Protein AF-A0A8S3EIB9-F1 (afdb_monomer_lite)

Radius of gyration: 17.61 Å; chains: 1; bounding box: 50×47×32 Å

Structure (mmCIF, N/CA/C/O backbone):
data_AF-A0A8S3EIB9-F1
#
_entry.id   AF-A0A8S3EIB9-F1
#
loop_
_atom_site.group_PDB
_atom_site.id
_atom_site.type_symbol
_atom_site.label_atom_id
_atom_site.label_alt_id
_atom_site.label_comp_id
_atom_site.label_asym_id
_atom_site.label_entity_id
_atom_site.label_seq_id
_atom_site.pdbx_PDB_ins_code
_atom_site.Cartn_x
_atom_site.Cartn_y
_atom_site.Cartn_z
_atom_site.occupancy
_atom_site.B_iso_or_equiv
_atom_site.auth_seq_id
_atom_site.auth_comp_id
_atom_site.auth_asym_id
_atom_site.auth_atom_id
_atom_site.pdbx_PDB_model_num
ATOM 1 N N . MET A 1 1 ? 33.939 -24.792 2.751 1.00 62.09 1 MET A N 1
ATOM 2 C CA . MET A 1 1 ? 32.495 -24.825 3.086 1.00 62.09 1 MET A CA 1
ATOM 3 C C . MET A 1 1 ? 31.972 -23.501 3.660 1.00 62.09 1 MET A C 1
ATOM 5 O O . MET A 1 1 ? 30.864 -23.122 3.326 1.00 62.09 1 MET A O 1
ATOM 9 N N . PHE A 1 2 ? 32.759 -22.756 4.451 1.00 60.75 2 PHE A N 1
ATOM 10 C CA . PHE A 1 2 ? 32.339 -21.484 5.076 1.00 60.75 2 PHE A CA 1
ATOM 11 C C . PHE A 1 2 ? 32.185 -20.293 4.098 1.00 60.75 2 PHE A C 1
ATOM 13 O O . PHE A 1 2 ? 31.343 -19.425 4.287 1.00 60.75 2 PHE A O 1
ATOM 20 N N . MET A 1 3 ? 32.957 -20.279 3.006 1.00 62.56 3 MET A N 1
ATOM 21 C CA . MET A 1 3 ? 33.021 -19.155 2.057 1.00 62.56 3 MET A CA 1
ATOM 22 C C . MET A 1 3 ? 31.729 -18.939 1.247 1.00 62.56 3 MET A C 1
ATOM 24 O O . MET A 1 3 ? 31.415 -17.816 0.870 1.00 62.56 3 MET A O 1
ATOM 28 N N . TRP A 1 4 ? 30.948 -19.998 1.016 1.00 61.41 4 TRP A N 1
ATOM 29 C CA . TRP A 1 4 ? 29.681 -19.906 0.281 1.00 61.41 4 TRP A CA 1
ATOM 30 C C . TRP A 1 4 ? 28.556 -19.257 1.091 1.00 61.41 4 TRP A C 1
ATOM 32 O O . TRP A 1 4 ? 27.742 -18.539 0.522 1.00 61.41 4 TRP A O 1
ATOM 42 N N . PHE A 1 5 ? 28.538 -19.433 2.415 1.00 71.12 5 PHE A N 1
ATOM 43 C CA . PHE A 1 5 ? 27.541 -18.781 3.269 1.00 71.12 5 PHE A CA 1
ATOM 44 C C . PHE A 1 5 ? 27.741 -17.265 3.332 1.00 71.12 5 PHE A C 1
ATOM 46 O O . PHE A 1 5 ? 26.765 -16.523 3.315 1.00 71.12 5 PHE A O 1
ATOM 53 N N . ILE A 1 6 ? 28.995 -16.802 3.319 1.00 73.19 6 ILE A N 1
ATOM 54 C CA . ILE A 1 6 ? 29.318 -15.368 3.259 1.00 73.19 6 ILE A CA 1
ATOM 55 C C . ILE A 1 6 ? 28.831 -14.776 1.931 1.00 73.19 6 ILE A C 1
ATOM 57 O O . ILE A 1 6 ? 28.229 -13.706 1.916 1.00 73.19 6 ILE A O 1
ATOM 61 N N . LEU A 1 7 ? 29.022 -15.498 0.823 1.00 67.62 7 LEU A N 1
ATOM 62 C CA . LEU A 1 7 ? 28.559 -15.063 -0.494 1.00 67.62 7 LEU A CA 1
ATOM 63 C C . LEU A 1 7 ? 27.025 -14.951 -0.555 1.00 67.62 7 LEU A C 1
ATOM 65 O O . LEU A 1 7 ? 26.502 -13.952 -1.041 1.00 67.62 7 LEU A O 1
ATOM 69 N N . LEU A 1 8 ? 26.305 -15.939 -0.014 1.00 68.25 8 LEU A N 1
ATOM 70 C CA . LEU A 1 8 ? 24.839 -15.916 0.065 1.00 68.25 8 LEU A CA 1
ATOM 71 C C . LEU A 1 8 ? 24.326 -14.775 0.953 1.00 68.25 8 LEU A C 1
ATOM 73 O O . LEU A 1 8 ? 23.330 -14.138 0.613 1.00 68.25 8 LEU A O 1
ATOM 77 N N . PHE A 1 9 ? 25.028 -14.471 2.046 1.00 67.00 9 PHE A N 1
ATOM 78 C CA . PHE A 1 9 ? 24.685 -13.355 2.926 1.00 67.00 9 PHE A CA 1
ATOM 79 C C . PHE A 1 9 ? 24.871 -11.994 2.231 1.00 67.00 9 PHE A C 1
ATOM 81 O O . PHE A 1 9 ? 23.993 -11.138 2.313 1.00 67.00 9 PHE A O 1
ATOM 88 N N . ILE A 1 10 ? 25.957 -11.816 1.465 1.00 67.88 10 ILE A N 1
ATOM 89 C CA . ILE A 1 10 ? 26.209 -10.596 0.674 1.00 67.88 10 ILE A CA 1
ATOM 90 C C . ILE A 1 10 ? 25.156 -10.423 -0.432 1.00 67.88 10 ILE A C 1
ATOM 92 O O . ILE A 1 10 ? 24.658 -9.318 -0.636 1.00 67.88 10 ILE A O 1
ATOM 96 N N . ILE A 1 11 ? 24.772 -11.505 -1.117 1.00 65.31 11 ILE A N 1
ATOM 97 C CA . ILE A 1 11 ? 23.724 -11.467 -2.151 1.00 65.31 11 ILE A CA 1
ATOM 98 C C . ILE A 1 11 ? 22.362 -11.132 -1.530 1.00 65.31 11 ILE A C 1
ATOM 100 O O . ILE A 1 11 ? 21.609 -10.343 -2.096 1.00 65.31 11 ILE A O 1
ATOM 104 N N . SER A 1 12 ? 22.042 -11.681 -0.356 1.00 62.06 12 SER A N 1
ATOM 105 C CA . SER A 1 12 ? 20.807 -11.345 0.363 1.00 62.06 12 SER A CA 1
ATOM 106 C C . SER A 1 12 ? 20.742 -9.858 0.724 1.00 62.06 12 SER A C 1
ATOM 108 O O . SER A 1 12 ? 19.689 -9.249 0.564 1.00 62.06 12 SER A O 1
ATOM 110 N N . TYR A 1 13 ? 21.857 -9.270 1.169 1.00 61.28 13 TYR A N 1
ATOM 111 C CA . TYR A 1 13 ? 21.948 -7.845 1.511 1.00 61.28 13 TYR A CA 1
ATOM 112 C C . TYR A 1 13 ? 21.898 -6.937 0.271 1.00 61.28 13 TYR A C 1
ATOM 114 O O . TYR A 1 13 ? 21.317 -5.860 0.302 1.00 61.28 13 TYR A O 1
ATOM 122 N N . ALA A 1 14 ? 22.455 -7.377 -0.860 1.00 59.56 14 ALA A N 1
ATOM 123 C CA . ALA A 1 14 ? 22.374 -6.626 -2.114 1.00 59.56 14 ALA A CA 1
ATOM 124 C C . ALA A 1 14 ? 20.950 -6.574 -2.706 1.00 59.56 14 ALA A C 1
ATOM 126 O O . ALA A 1 14 ? 20.637 -5.652 -3.453 1.00 59.56 14 ALA A O 1
ATOM 127 N N . ASN A 1 15 ? 20.087 -7.545 -2.379 1.00 57.44 15 ASN A N 1
ATOM 128 C CA . ASN A 1 15 ? 18.697 -7.583 -2.8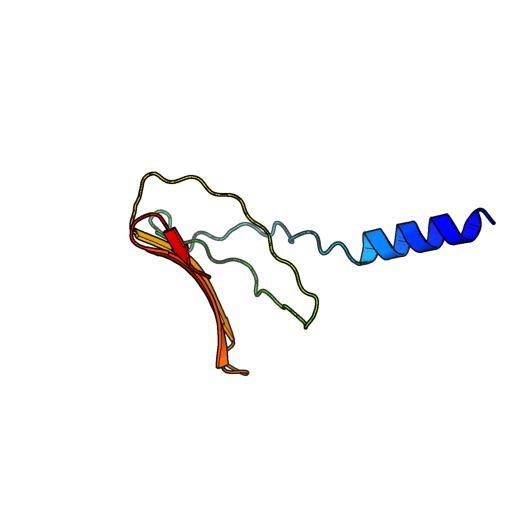50 1.00 57.44 15 ASN A CA 1
ATOM 129 C C . ASN A 1 15 ? 17.709 -6.868 -1.913 1.00 57.44 15 ASN A C 1
ATOM 131 O O . ASN A 1 15 ? 16.548 -6.691 -2.284 1.00 57.44 15 ASN A O 1
ATOM 135 N N . SER A 1 16 ? 18.132 -6.434 -0.720 1.00 48.06 16 SER A N 1
ATOM 136 C CA . SER A 1 16 ? 17.317 -5.533 0.093 1.00 48.06 16 SER A CA 1
ATOM 137 C C . SER A 1 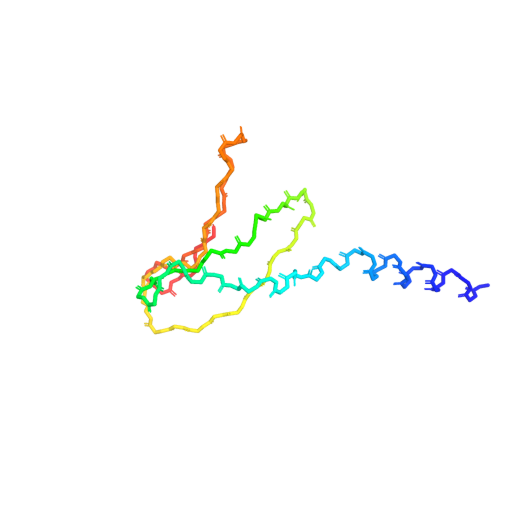16 ? 17.476 -4.116 -0.441 1.00 48.06 16 SER A C 1
ATOM 139 O O . SER A 1 16 ? 18.421 -3.405 -0.106 1.00 48.06 16 SER A O 1
ATOM 141 N N . ILE A 1 17 ? 16.547 -3.707 -1.299 1.00 51.38 17 ILE A N 1
ATOM 142 C CA . ILE A 1 17 ? 16.362 -2.298 -1.632 1.00 51.38 17 ILE A CA 1
ATOM 143 C C . ILE A 1 17 ? 15.807 -1.635 -0.367 1.00 51.38 17 ILE A C 1
ATOM 145 O O . ILE A 1 17 ? 14.607 -1.678 -0.104 1.00 51.38 17 ILE A O 1
ATOM 149 N N . GLU A 1 18 ? 16.687 -1.070 0.458 1.00 51.66 18 GLU A N 1
ATOM 150 C CA . GLU A 1 18 ? 16.261 -0.137 1.495 1.00 51.66 18 GLU A CA 1
ATOM 151 C C . GLU A 1 18 ? 15.640 1.076 0.799 1.00 51.66 18 GLU A C 1
ATOM 153 O O . GLU A 1 18 ? 16.251 1.693 -0.080 1.00 51.66 18 GLU A O 1
ATOM 158 N N . PHE A 1 19 ? 14.394 1.395 1.156 1.00 46.16 19 PHE A N 1
ATOM 159 C CA . PHE A 1 19 ? 13.739 2.611 0.693 1.00 46.16 19 PHE A CA 1
ATOM 160 C C . PHE A 1 19 ? 14.644 3.796 1.019 1.00 46.16 19 PHE A C 1
ATOM 162 O O . PHE A 1 19 ? 14.896 4.083 2.187 1.00 46.16 19 PHE A O 1
ATOM 169 N N . ASN A 1 20 ? 15.138 4.472 -0.020 1.00 45.72 20 ASN A N 1
ATOM 170 C CA . ASN A 1 20 ? 15.914 5.690 0.137 1.00 45.72 20 ASN A CA 1
ATOM 171 C C . ASN A 1 20 ? 15.058 6.694 0.933 1.00 45.72 20 ASN A C 1
ATOM 173 O O . ASN A 1 20 ? 14.021 7.121 0.415 1.00 45.72 20 ASN A O 1
ATOM 177 N N . PRO A 1 21 ? 15.458 7.080 2.159 1.00 49.72 21 PRO A N 1
ATOM 178 C CA . PRO A 1 21 ? 14.665 7.934 3.035 1.00 49.72 21 PRO A CA 1
ATOM 179 C C . PRO A 1 21 ? 14.709 9.405 2.605 1.00 49.72 21 PRO A C 1
ATOM 181 O O . PRO A 1 21 ? 14.435 10.276 3.429 1.00 49.72 21 PRO A O 1
ATOM 184 N N . ASN A 1 22 ? 15.067 9.691 1.342 1.00 51.06 22 ASN A N 1
ATOM 185 C CA . ASN A 1 22 ? 14.869 10.990 0.713 1.00 51.06 22 ASN A CA 1
ATOM 186 C C . ASN A 1 22 ? 13.520 11.538 1.170 1.00 51.06 22 ASN A C 1
ATOM 188 O O . ASN A 1 22 ? 12.489 10.912 0.918 1.00 51.06 22 ASN A O 1
ATOM 192 N N . GLU A 1 23 ? 13.581 12.654 1.899 1.00 52.62 23 GLU A N 1
ATOM 193 C CA . GLU A 1 23 ? 12.476 13.202 2.674 1.00 52.62 23 GLU A CA 1
ATOM 194 C C . GLU A 1 23 ? 11.168 13.077 1.903 1.00 52.62 23 GLU A C 1
ATOM 196 O O . GLU A 1 23 ? 11.056 13.558 0.774 1.00 52.62 23 GLU A O 1
ATOM 201 N N . ILE A 1 24 ? 10.188 12.417 2.519 1.00 56.22 24 ILE A N 1
ATOM 202 C CA . ILE A 1 24 ? 8.799 12.448 2.081 1.00 56.22 24 ILE A CA 1
ATOM 203 C C . ILE A 1 24 ? 8.426 13.924 1.903 1.00 56.22 24 ILE A C 1
ATOM 205 O O . ILE A 1 24 ? 8.195 14.652 2.870 1.00 56.22 24 ILE A O 1
ATOM 209 N N . LYS A 1 25 ? 8.415 14.393 0.653 1.00 54.94 25 LYS A N 1
ATOM 210 C CA . LYS A 1 25 ? 8.043 15.768 0.342 1.00 54.94 25 LYS A CA 1
ATOM 211 C C . LYS A 1 25 ? 6.529 15.822 0.375 1.00 54.94 25 LYS A C 1
ATOM 213 O O . LYS A 1 25 ? 5.866 15.522 -0.616 1.00 54.94 25 LYS A O 1
ATOM 218 N N . ALA A 1 26 ? 5.973 16.188 1.526 1.00 56.91 26 ALA A N 1
ATOM 219 C CA . ALA A 1 26 ? 4.615 16.703 1.552 1.00 56.91 26 ALA A CA 1
ATOM 220 C C . ALA A 1 26 ? 4.589 17.915 0.610 1.00 56.91 26 ALA A C 1
ATOM 222 O O . ALA A 1 26 ? 5.295 18.897 0.835 1.00 56.91 26 ALA A O 1
ATOM 223 N N . THR A 1 27 ? 3.839 17.811 -0.489 1.00 56.72 27 THR A N 1
ATOM 224 C CA . THR A 1 27 ? 3.752 18.857 -1.520 1.00 56.72 27 THR A CA 1
ATOM 225 C C . THR A 1 27 ? 3.287 20.198 -0.943 1.00 56.72 27 THR A C 1
ATOM 227 O O . THR A 1 27 ? 3.609 21.245 -1.494 1.00 56.72 27 THR A O 1
ATOM 230 N N . ASP A 1 28 ? 2.573 20.170 0.182 1.00 60.31 28 ASP A N 1
ATOM 231 C CA . ASP A 1 28 ? 2.084 21.338 0.903 1.00 60.31 28 ASP A CA 1
ATOM 232 C C . ASP A 1 28 ? 1.887 20.988 2.393 1.00 60.31 28 ASP A C 1
ATOM 234 O O . ASP A 1 28 ? 1.655 19.825 2.735 1.00 60.31 28 ASP A O 1
ATOM 238 N N . LYS A 1 29 ? 1.914 21.978 3.295 1.00 59.47 29 LYS A N 1
ATOM 239 C CA . LYS A 1 29 ? 1.611 21.784 4.732 1.00 59.47 29 LYS A CA 1
ATOM 240 C C . LYS A 1 29 ? 0.183 21.275 4.972 1.00 59.47 29 LYS A C 1
ATOM 242 O O . LYS A 1 29 ? -0.085 20.704 6.024 1.00 59.47 29 LYS A O 1
ATOM 247 N N . ASN A 1 30 ? -0.698 21.458 3.989 1.00 61.88 30 ASN A N 1
ATOM 248 C CA . ASN A 1 30 ? -2.078 20.972 3.981 1.00 61.88 30 ASN A CA 1
ATOM 249 C C . ASN A 1 30 ? -2.293 19.797 3.011 1.00 61.88 30 ASN A C 1
ATOM 251 O O . ASN A 1 30 ? -3.437 19.469 2.689 1.00 61.88 30 A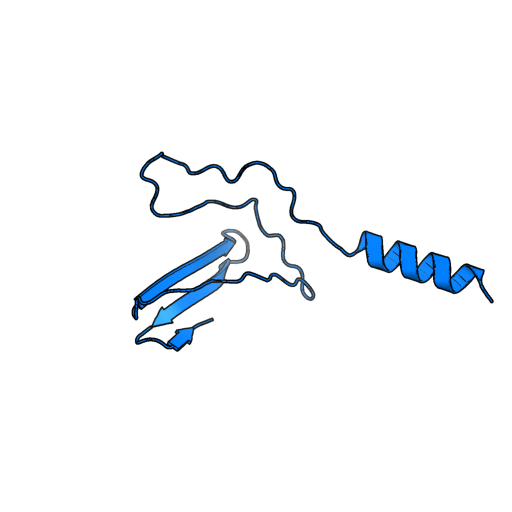SN A O 1
ATOM 255 N N . ALA A 1 31 ? -1.222 19.186 2.494 1.00 61.69 31 ALA A N 1
ATOM 256 C CA . ALA A 1 31 ? -1.353 18.086 1.552 1.00 61.69 31 ALA A CA 1
ATOM 257 C C . ALA A 1 31 ? -2.031 16.882 2.222 1.00 61.69 31 ALA A C 1
ATOM 259 O O . ALA A 1 31 ? -1.602 16.385 3.260 1.00 61.69 31 ALA A O 1
ATOM 260 N N . ILE A 1 32 ? -3.100 16.401 1.588 1.00 80.44 32 ILE A N 1
ATOM 261 C CA . ILE A 1 32 ? -3.909 15.256 2.039 1.00 80.44 32 ILE A 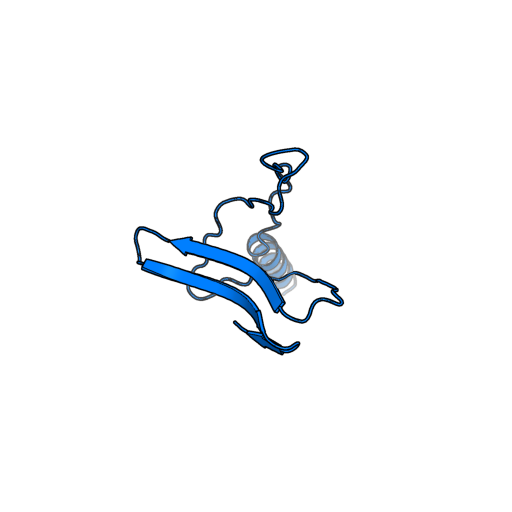CA 1
ATOM 262 C C . ILE A 1 32 ? -3.243 13.922 1.635 1.00 80.44 32 ILE A C 1
ATOM 264 O O . ILE A 1 32 ? -3.762 12.843 1.907 1.00 80.44 32 ILE A O 1
ATOM 268 N N . PHE A 1 33 ? -2.095 13.989 0.956 1.00 85.06 33 PHE A N 1
ATOM 269 C CA . PHE A 1 33 ? -1.353 12.848 0.444 1.00 85.06 33 PHE A CA 1
ATOM 270 C C . PHE A 1 33 ? 0.155 13.113 0.467 1.00 85.06 33 PHE A C 1
ATOM 272 O O . PHE A 1 33 ? 0.620 14.252 0.542 1.00 85.06 33 PHE A O 1
ATOM 279 N N . VAL A 1 34 ? 0.908 12.023 0.380 1.00 84.88 34 VAL A N 1
ATOM 280 C CA . VAL A 1 34 ? 2.367 11.996 0.335 1.00 84.88 34 VAL A CA 1
ATOM 281 C C . VAL A 1 34 ? 2.796 11.388 -0.995 1.00 84.88 34 VAL A C 1
ATOM 283 O O . VAL A 1 34 ? 2.259 10.358 -1.399 1.00 84.88 34 VAL A O 1
ATOM 286 N N . ILE A 1 35 ? 3.782 12.004 -1.649 1.00 83.88 35 ILE A N 1
ATOM 287 C CA . ILE A 1 35 ? 4.408 11.457 -2.854 1.00 83.88 35 ILE A CA 1
ATOM 288 C C . ILE A 1 35 ? 5.692 10.732 -2.450 1.00 83.88 35 ILE A C 1
ATOM 290 O O . ILE A 1 35 ? 6.585 11.323 -1.843 1.00 83.88 35 ILE A O 1
ATOM 294 N N . TYR A 1 36 ? 5.777 9.455 -2.810 1.00 82.38 36 TYR A N 1
ATOM 295 C CA . TYR A 1 36 ? 6.987 8.648 -2.675 1.00 82.38 36 TYR A CA 1
ATOM 296 C C . TYR A 1 36 ? 7.834 8.714 -3.956 1.00 82.38 36 TYR A C 1
ATOM 298 O O . TYR A 1 36 ? 7.306 9.042 -5.023 1.00 82.38 36 TYR A O 1
ATOM 306 N N . PRO A 1 37 ? 9.138 8.384 -3.885 1.00 80.44 37 PRO A N 1
ATOM 307 C CA . PRO A 1 37 ? 9.945 8.140 -5.076 1.00 80.44 37 PRO A CA 1
ATOM 308 C C . PRO A 1 37 ? 9.298 7.094 -5.990 1.00 80.44 37 PRO A C 1
ATOM 310 O O . PRO A 1 37 ? 8.595 6.201 -5.514 1.00 80.44 37 PRO A O 1
ATOM 313 N N . SER A 1 38 ? 9.567 7.189 -7.295 1.00 78.38 38 SER A N 1
ATOM 314 C CA . SER A 1 38 ? 9.029 6.252 -8.282 1.00 78.38 38 SER A CA 1
ATOM 315 C C . SER A 1 38 ? 9.317 4.806 -7.886 1.00 78.38 38 SER A C 1
ATOM 317 O O . SER A 1 38 ? 10.469 4.423 -7.670 1.00 78.38 38 SER A O 1
ATOM 319 N N . LEU A 1 39 ? 8.254 4.011 -7.798 1.00 76.06 39 LEU A N 1
ATOM 320 C CA . LEU A 1 39 ? 8.329 2.602 -7.456 1.00 76.06 39 LEU A CA 1
ATOM 321 C C . LEU A 1 39 ? 8.551 1.785 -8.735 1.00 76.06 39 LEU A C 1
ATOM 323 O O . LEU A 1 39 ? 7.654 1.675 -9.565 1.00 76.06 39 LEU A O 1
ATOM 327 N N . TYR A 1 40 ? 9.740 1.203 -8.883 1.00 76.44 40 TYR A N 1
ATOM 328 C CA . TYR A 1 40 ? 10.075 0.320 -10.001 1.00 76.44 40 TYR A CA 1
ATOM 329 C C . TYR A 1 40 ? 9.897 -1.139 -9.568 1.00 76.44 40 TYR A C 1
ATOM 331 O O . TYR A 1 40 ? 10.822 -1.755 -9.037 1.00 76.44 40 TYR A O 1
ATOM 339 N N . LEU A 1 41 ? 8.691 -1.685 -9.749 1.00 73.75 41 LEU A N 1
ATOM 340 C CA . LEU A 1 41 ? 8.420 -3.099 -9.484 1.00 73.75 41 LEU A CA 1
ATOM 341 C C . LEU A 1 41 ? 8.655 -3.918 -10.754 1.00 73.75 41 LEU A C 1
ATOM 343 O O . LEU A 1 41 ? 7.973 -3.740 -11.756 1.00 73.75 41 LEU A O 1
ATOM 347 N N . CYS A 1 42 ? 9.610 -4.840 -10.693 1.00 74.94 42 CYS A N 1
ATOM 348 C CA . CYS A 1 42 ? 9.744 -5.921 -11.670 1.00 74.94 42 CYS A CA 1
ATOM 349 C C . CYS A 1 42 ? 8.872 -7.123 -11.246 1.00 74.94 42 CYS A C 1
ATOM 351 O O . CYS A 1 42 ? 8.265 -7.102 -10.176 1.00 74.94 42 CYS A O 1
ATOM 353 N N . ASN A 1 43 ? 8.880 -8.219 -12.017 1.00 74.44 43 ASN A N 1
ATOM 354 C CA . ASN A 1 43 ? 8.060 -9.422 -11.766 1.00 74.44 43 ASN A CA 1
ATOM 355 C C . ASN A 1 43 ? 8.184 -10.052 -10.356 1.00 74.44 43 ASN A C 1
ATOM 357 O O . ASN A 1 43 ? 7.310 -10.820 -9.977 1.00 74.44 43 ASN A O 1
ATOM 361 N N . ASN A 1 44 ? 9.229 -9.725 -9.582 1.00 77.06 44 ASN A N 1
ATOM 362 C CA . ASN A 1 44 ? 9.451 -10.201 -8.207 1.00 77.06 44 ASN A CA 1
ATOM 363 C C . ASN A 1 44 ? 9.618 -9.051 -7.192 1.00 77.06 44 ASN A C 1
ATOM 365 O O . ASN A 1 44 ? 10.268 -9.217 -6.160 1.00 77.06 44 ASN A O 1
ATOM 369 N N . GLY A 1 45 ? 9.100 -7.863 -7.500 1.00 77.44 45 GLY A N 1
ATOM 370 C CA . GLY A 1 45 ? 9.122 -6.738 -6.572 1.00 77.44 45 GLY A CA 1
ATOM 371 C C . GLY A 1 45 ? 8.153 -6.950 -5.408 1.00 77.44 45 GLY A C 1
ATOM 372 O O . GLY A 1 45 ? 7.044 -7.445 -5.593 1.00 77.44 45 GLY A O 1
ATOM 373 N N . SER A 1 46 ? 8.551 -6.533 -4.209 1.00 82.06 46 SER A N 1
ATOM 374 C CA . SER A 1 46 ? 7.674 -6.486 -3.039 1.00 82.06 46 SER A CA 1
ATOM 375 C C . SER A 1 46 ? 7.658 -5.083 -2.453 1.00 82.06 46 SER A C 1
ATOM 377 O O . SER A 1 46 ? 8.706 -4.451 -2.331 1.00 82.06 46 SER A O 1
ATOM 379 N N . PHE A 1 47 ? 6.485 -4.624 -2.031 1.00 83.81 47 PHE A N 1
ATOM 380 C CA . PHE A 1 47 ? 6.329 -3.406 -1.248 1.00 83.81 47 PHE A CA 1
ATOM 381 C C . PHE A 1 47 ? 5.455 -3.713 -0.033 1.00 83.81 47 PHE A C 1
ATOM 383 O O . PHE A 1 47 ? 4.521 -4.512 -0.111 1.00 83.81 47 PHE A O 1
ATOM 390 N N . SER A 1 48 ? 5.780 -3.096 1.097 1.00 87.81 48 SER A N 1
ATOM 391 C CA . SER A 1 48 ? 5.101 -3.329 2.367 1.00 87.81 48 SER A CA 1
ATOM 392 C C . SER A 1 48 ? 4.950 -2.025 3.126 1.00 87.81 48 SER A C 1
ATOM 394 O O . SER A 1 48 ? 5.866 -1.204 3.151 1.00 87.81 48 SER A O 1
ATOM 396 N N . PHE A 1 49 ? 3.809 -1.860 3.779 1.00 88.25 49 PHE A N 1
ATOM 397 C CA . PHE A 1 49 ? 3.520 -0.731 4.646 1.00 88.25 49 PHE A CA 1
ATOM 398 C C . PHE A 1 49 ? 2.497 -1.159 5.698 1.00 88.25 49 PHE A C 1
ATOM 400 O O . PHE A 1 49 ? 1.741 -2.111 5.501 1.00 88.25 49 PHE A O 1
ATOM 407 N N . GLU A 1 50 ? 2.452 -0.426 6.802 1.00 92.25 50 GLU A N 1
ATOM 408 C CA . GLU A 1 50 ? 1.479 -0.633 7.868 1.00 92.25 50 GLU A CA 1
ATOM 409 C C . GLU A 1 50 ? 0.628 0.622 8.036 1.00 92.25 50 GLU A C 1
ATOM 411 O O . GLU A 1 50 ? 1.111 1.748 7.903 1.00 92.25 50 GLU A O 1
ATOM 416 N N . PHE A 1 51 ? -0.657 0.443 8.334 1.00 91.56 51 PHE A N 1
ATOM 417 C CA . PHE A 1 51 ? -1.560 1.557 8.591 1.00 91.56 51 PHE A CA 1
ATOM 418 C C . PHE A 1 51 ? -2.638 1.169 9.604 1.00 91.56 51 PHE A C 1
ATOM 420 O O . PHE A 1 51 ? -2.983 0.001 9.782 1.00 91.56 51 PHE A O 1
ATOM 427 N N . ARG A 1 52 ? -3.223 2.179 10.252 1.00 94.00 52 ARG A N 1
ATOM 428 C CA . ARG A 1 52 ? -4.377 2.024 11.142 1.00 94.00 52 ARG A CA 1
ATOM 429 C C . ARG A 1 52 ? -5.351 3.166 10.905 1.00 94.00 52 ARG A C 1
ATOM 431 O O . ARG A 1 52 ? -4.962 4.327 10.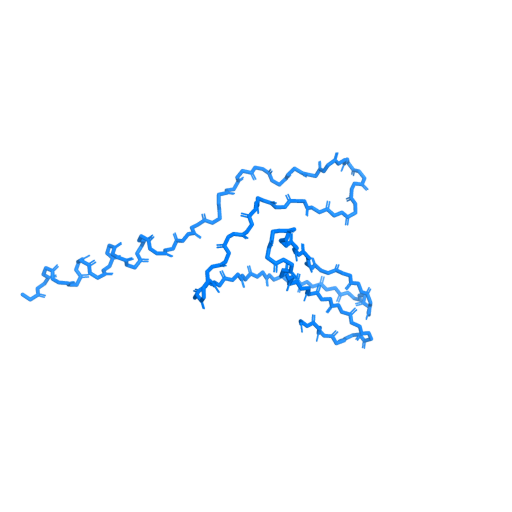918 1.00 94.00 52 ARG A O 1
ATOM 438 N N . THR A 1 53 ? -6.631 2.852 10.730 1.00 94.38 53 THR A N 1
ATOM 439 C CA . THR A 1 53 ? -7.674 3.862 10.508 1.00 94.38 53 THR A CA 1
ATOM 440 C C . THR A 1 53 ? -9.004 3.432 11.118 1.00 94.38 53 THR A C 1
ATOM 442 O O . THR A 1 53 ? -9.250 2.246 11.325 1.00 94.38 53 THR A O 1
ATOM 445 N N . LYS A 1 54 ? -9.866 4.408 11.423 1.00 96.81 54 LYS A N 1
ATOM 446 C CA . LYS A 1 54 ? -11.284 4.182 11.771 1.00 96.81 54 LYS A CA 1
ATOM 447 C C . LYS A 1 54 ? -12.216 4.426 10.578 1.00 96.81 54 LYS A C 1
ATOM 449 O O . LYS A 1 54 ? -13.420 4.198 10.674 1.00 96.81 54 LYS A O 1
ATOM 454 N N . THR A 1 55 ? -11.670 4.925 9.474 1.00 95.44 55 THR A N 1
ATOM 455 C CA . THR A 1 55 ? -12.432 5.336 8.295 1.00 95.44 55 THR A CA 1
ATOM 456 C C . THR A 1 55 ? -12.834 4.105 7.492 1.00 95.44 55 THR A C 1
ATOM 458 O O . THR A 1 55 ? -12.016 3.218 7.260 1.00 95.44 55 THR A O 1
ATOM 461 N N . LYS A 1 56 ? -14.098 4.039 7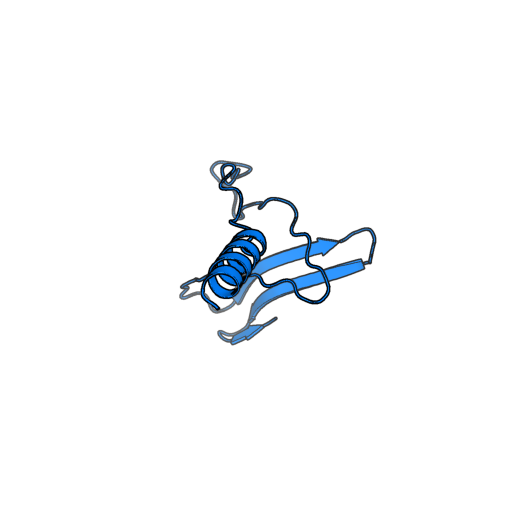.064 1.00 97.31 56 LYS A N 1
ATOM 462 C CA . LYS A 1 56 ? -14.623 2.899 6.291 1.00 97.31 56 LYS A CA 1
ATOM 463 C C . LYS A 1 56 ? -14.358 3.008 4.791 1.00 97.31 56 LYS A C 1
ATOM 465 O O . LYS A 1 56 ? -14.560 2.029 4.080 1.00 97.31 56 LYS A O 1
ATOM 470 N N . ASN A 1 57 ? -13.940 4.176 4.315 1.00 96.94 57 ASN A N 1
ATOM 471 C CA . ASN A 1 57 ? -13.714 4.465 2.908 1.00 96.94 57 ASN A CA 1
ATOM 472 C C . ASN A 1 57 ? -12.491 5.373 2.786 1.00 96.94 57 ASN A C 1
ATOM 474 O O . ASN A 1 57 ? -12.402 6.362 3.512 1.00 96.94 57 ASN A O 1
ATOM 478 N N . GLY A 1 58 ? -11.566 5.051 1.889 1.00 93.38 58 GLY A N 1
ATOM 479 C CA . GLY A 1 58 ? -10.400 5.899 1.658 1.00 93.38 58 GLY A CA 1
ATOM 480 C C . GLY A 1 58 ? -9.383 5.276 0.715 1.00 93.38 58 GLY A C 1
ATOM 481 O O . GLY A 1 58 ? -9.261 4.053 0.642 1.00 93.38 58 GLY A O 1
ATOM 482 N N . LEU A 1 59 ? -8.653 6.136 0.010 1.00 93.88 59 LEU A N 1
ATOM 483 C CA . LEU A 1 59 ? -7.480 5.750 -0.763 1.00 93.88 59 LEU A CA 1
ATOM 484 C C . LEU A 1 59 ? -6.269 5.664 0.168 1.00 93.88 59 LEU A C 1
ATOM 486 O O . LEU A 1 59 ? -6.053 6.574 0.967 1.00 93.88 59 LEU A O 1
ATOM 490 N N . ILE A 1 60 ? -5.500 4.583 0.068 1.00 93.88 60 ILE A N 1
ATOM 491 C CA . ILE A 1 60 ? -4.304 4.365 0.889 1.00 93.88 60 ILE A CA 1
ATOM 492 C C . ILE A 1 60 ? -3.043 4.523 0.045 1.00 93.88 60 ILE A C 1
ATOM 494 O O . ILE A 1 60 ? -2.138 5.259 0.425 1.00 93.88 60 ILE A O 1
ATOM 498 N N . PHE A 1 61 ? -2.988 3.836 -1.093 1.00 92.94 61 PHE A N 1
ATOM 499 C CA . PHE A 1 61 ? -1.843 3.853 -1.992 1.00 92.94 61 PHE A CA 1
ATOM 500 C C . PHE A 1 61 ? -2.321 3.816 -3.438 1.00 92.94 61 PHE A C 1
ATOM 502 O O . PHE A 1 61 ? -3.292 3.133 -3.765 1.00 92.94 61 PHE A O 1
ATOM 509 N N . TYR A 1 62 ? -1.633 4.556 -4.296 1.00 91.62 62 TYR A N 1
ATOM 510 C CA . TYR A 1 62 ? -1.878 4.551 -5.726 1.00 91.62 62 TYR A CA 1
ATOM 511 C C . TYR A 1 62 ? -0.577 4.820 -6.466 1.00 91.62 62 TYR A C 1
ATOM 513 O O . TYR A 1 62 ? 0.134 5.777 -6.154 1.00 91.62 62 TYR A O 1
ATOM 521 N N . THR A 1 63 ? -0.297 3.994 -7.465 1.00 90.00 63 THR A N 1
ATOM 522 C CA . THR A 1 63 ? 0.731 4.254 -8.468 1.00 90.00 63 THR A CA 1
ATOM 523 C C . THR A 1 63 ? 0.206 3.858 -9.836 1.00 90.00 63 THR A C 1
ATOM 525 O O . THR A 1 63 ? -0.610 2.941 -9.964 1.00 90.00 63 THR A O 1
ATOM 528 N N . TYR A 1 64 ? 0.678 4.564 -10.852 1.00 89.94 64 TYR A N 1
ATOM 529 C CA . TYR A 1 64 ? 0.307 4.347 -12.236 1.00 89.94 64 TYR A CA 1
ATOM 530 C C . TYR A 1 64 ? 1.512 4.617 -13.123 1.00 89.94 64 TYR A C 1
ATOM 532 O O . TYR A 1 64 ? 2.159 5.661 -12.995 1.00 89.94 64 TYR A O 1
ATOM 540 N N . ASP A 1 65 ? 1.805 3.672 -14.006 1.00 86.06 65 ASP A N 1
ATOM 541 C CA . ASP A 1 65 ? 2.808 3.827 -15.044 1.00 86.06 65 ASP A CA 1
ATOM 542 C C . ASP A 1 65 ? 2.138 4.267 -16.351 1.00 86.06 65 ASP A C 1
ATOM 544 O O . ASP A 1 65 ? 1.426 3.503 -17.001 1.00 86.06 65 ASP A O 1
ATOM 548 N N . ASN A 1 66 ? 2.408 5.506 -16.767 1.00 84.06 66 ASN A N 1
ATOM 549 C CA . ASN A 1 66 ? 1.903 6.052 -18.027 1.00 84.06 66 ASN A CA 1
ATOM 550 C C . ASN A 1 66 ? 2.430 5.303 -19.265 1.00 84.06 66 ASN A C 1
ATOM 552 O O . ASN A 1 66 ? 1.817 5.414 -20.326 1.00 84.06 66 ASN A O 1
ATOM 556 N N . TYR A 1 67 ? 3.566 4.601 -19.167 1.00 83.94 67 TYR A N 1
ATOM 557 C CA . TYR A 1 67 ? 4.186 3.921 -20.308 1.00 83.94 67 TYR A CA 1
ATOM 558 C C . TYR A 1 67 ? 3.563 2.551 -20.571 1.00 83.94 67 TYR A C 1
ATOM 560 O O . TYR A 1 67 ? 3.188 2.264 -21.706 1.00 83.94 67 TYR A O 1
ATOM 568 N N . ASN A 1 68 ? 3.439 1.723 -19.532 1.00 82.75 68 ASN A N 1
ATOM 569 C CA . ASN A 1 68 ? 2.885 0.371 -19.649 1.00 82.75 68 ASN A CA 1
ATOM 570 C C . ASN A 1 68 ? 1.374 0.301 -19.363 1.00 82.75 68 ASN A C 1
ATOM 572 O O . ASN A 1 68 ? 0.767 -0.741 -19.580 1.00 82.75 68 ASN A O 1
ATOM 576 N N . LEU A 1 69 ? 0.757 1.412 -18.934 1.00 85.94 69 LEU A N 1
ATOM 577 C CA . LEU A 1 69 ? -0.649 1.502 -18.510 1.00 85.94 69 LEU A CA 1
ATOM 578 C C . LEU A 1 69 ? -0.987 0.608 -17.301 1.00 85.94 69 LEU A C 1
ATOM 580 O O . LEU A 1 69 ? -2.155 0.304 -17.053 1.00 85.94 69 LEU A O 1
ATOM 584 N N . ASP A 1 70 ? 0.027 0.230 -16.525 1.00 87.75 70 ASP A N 1
ATOM 585 C CA . ASP A 1 70 ? -0.114 -0.593 -15.329 1.00 87.75 70 ASP A CA 1
ATOM 586 C C . ASP A 1 70 ? -0.388 0.269 -14.096 1.00 87.75 70 ASP A C 1
ATOM 588 O O . ASP A 1 70 ? 0.131 1.378 -13.947 1.00 87.75 70 ASP A O 1
ATOM 592 N N . SER A 1 71 ? -1.196 -0.250 -13.172 1.00 89.31 71 SER A N 1
ATOM 593 C CA . SER A 1 71 ? -1.508 0.436 -11.918 1.00 89.31 71 SER A CA 1
ATOM 594 C C . SER A 1 71 ? -1.543 -0.521 -10.740 1.00 89.31 71 SER A C 1
ATOM 596 O O . SER A 1 71 ? -1.866 -1.700 -10.881 1.00 89.31 71 SER A O 1
ATOM 598 N N . ILE A 1 72 ? -1.240 0.018 -9.562 1.00 90.62 72 ILE A N 1
ATOM 599 C CA . ILE A 1 72 ? -1.506 -0.639 -8.284 1.00 90.62 72 ILE A CA 1
ATOM 600 C C . ILE A 1 72 ? -2.311 0.338 -7.444 1.00 90.62 72 ILE A C 1
ATOM 602 O O . ILE A 1 72 ? -1.913 1.490 -7.245 1.00 90.62 72 ILE A O 1
ATOM 606 N N . LEU A 1 73 ? -3.436 -0.142 -6.933 1.00 93.62 73 LEU A N 1
ATOM 607 C CA . LEU A 1 73 ? -4.338 0.605 -6.079 1.00 93.62 73 LEU A CA 1
ATOM 608 C C . LEU A 1 73 ? -4.490 -0.159 -4.772 1.00 93.62 73 LEU A C 1
ATOM 610 O O . LEU A 1 73 ? -4.771 -1.344 -4.785 1.00 93.62 73 LEU A O 1
ATOM 614 N N . VAL A 1 74 ? -4.364 0.519 -3.637 1.00 95.44 74 VAL A N 1
ATOM 615 C CA . VAL A 1 74 ? -4.778 -0.037 -2.348 1.00 95.44 74 VAL A CA 1
ATOM 616 C C . VAL A 1 74 ? -5.745 0.934 -1.701 1.00 95.44 74 VAL A C 1
ATOM 618 O O . VAL A 1 74 ? -5.445 2.120 -1.527 1.00 95.44 74 VAL A O 1
ATOM 621 N N . SER A 1 75 ? -6.928 0.448 -1.351 1.00 96.44 75 SER A N 1
ATOM 622 C CA . SER A 1 75 ? -7.995 1.272 -0.787 1.00 96.44 75 SER A CA 1
ATOM 623 C C . SER A 1 75 ? -8.808 0.513 0.253 1.00 96.44 75 SER A C 1
ATOM 625 O O . SER A 1 75 ? -8.723 -0.707 0.374 1.00 96.44 75 SER A O 1
ATOM 627 N N . ILE A 1 76 ? -9.607 1.244 1.025 1.00 97.69 76 ILE A N 1
ATOM 628 C CA . ILE A 1 76 ? -10.644 0.659 1.869 1.00 97.69 76 ILE A CA 1
ATOM 629 C C . ILE A 1 76 ? -11.995 1.029 1.286 1.00 97.69 76 ILE A C 1
ATOM 631 O O . ILE A 1 76 ? -12.268 2.205 1.031 1.00 97.69 76 ILE A O 1
ATOM 635 N N . TYR A 1 77 ? -12.865 0.035 1.155 1.00 97.19 77 TYR A N 1
ATOM 636 C CA . TYR A 1 77 ? -14.260 0.226 0.795 1.00 97.19 77 TYR A CA 1
ATOM 637 C C . TYR A 1 77 ? -15.162 -0.527 1.770 1.00 97.19 77 TYR A C 1
ATOM 639 O O . TYR A 1 77 ? -15.035 -1.737 1.953 1.00 97.19 77 TYR A O 1
ATOM 647 N N . GLN A 1 78 ? -16.062 0.201 2.436 1.00 97.25 78 GLN A N 1
ATOM 648 C CA . GLN A 1 78 ? -16.963 -0.337 3.462 1.00 97.25 78 GLN A CA 1
ATOM 649 C C . GLN A 1 78 ? -16.235 -1.135 4.565 1.00 97.25 78 GLN A C 1
ATOM 651 O O . GLN A 1 78 ? -16.734 -2.142 5.064 1.00 97.25 78 GLN A O 1
ATOM 656 N N . GLY A 1 79 ? -15.044 -0.676 4.960 1.00 96.38 79 GLY A N 1
ATOM 657 C CA . GLY A 1 79 ? -14.218 -1.317 5.988 1.00 96.38 79 GLY A CA 1
ATOM 658 C C . GLY A 1 79 ? -13.439 -2.552 5.520 1.00 96.38 79 GLY A C 1
ATOM 659 O O . GLY A 1 79 ? -12.811 -3.203 6.350 1.00 96.38 79 GLY A O 1
ATOM 660 N N . LYS A 1 80 ? -13.459 -2.876 4.223 1.00 96.88 80 LYS A N 1
ATOM 661 C CA . LYS A 1 80 ? -12.660 -3.956 3.627 1.00 96.88 80 LYS A CA 1
ATOM 662 C C . LYS A 1 80 ? -11.479 -3.382 2.859 1.00 96.88 80 LYS A C 1
ATOM 664 O O . LYS A 1 80 ? -11.648 -2.388 2.161 1.00 96.88 80 LYS A O 1
ATOM 669 N N . LEU A 1 81 ? -10.321 -4.025 2.974 1.00 95.81 81 LEU A N 1
ATOM 670 C CA . LEU A 1 81 ? -9.149 -3.717 2.159 1.00 95.81 81 LEU A CA 1
ATOM 671 C C . LEU A 1 81 ? -9.365 -4.238 0.730 1.00 95.81 81 LEU A C 1
ATOM 673 O O . LEU A 1 81 ? -9.782 -5.382 0.558 1.00 95.81 81 LEU A O 1
ATOM 677 N N . ILE A 1 82 ? -9.086 -3.396 -0.260 1.00 96.25 82 ILE A N 1
ATOM 678 C CA . ILE A 1 82 ? -9.158 -3.683 -1.695 1.00 96.25 82 ILE A CA 1
ATOM 679 C C . ILE A 1 82 ? -7.777 -3.406 -2.290 1.00 96.25 82 ILE A C 1
ATOM 681 O O . ILE A 1 82 ? -7.208 -2.345 -2.014 1.00 96.25 82 ILE A O 1
ATOM 685 N N . VAL A 1 83 ? -7.271 -4.356 -3.077 1.00 91.62 83 VAL A N 1
ATOM 686 C CA . VAL A 1 83 ? -6.008 -4.292 -3.827 1.00 91.62 83 VAL A CA 1
ATOM 687 C C . VAL A 1 83 ? -6.297 -4.627 -5.283 1.00 91.62 83 VAL A C 1
ATOM 689 O O . VAL A 1 83 ? -7.088 -5.578 -5.479 1.00 91.62 83 VAL A O 1
#

pLDDT: mean 77.46, std 15.89, range [45.72, 97.69]

InterPro domains:
  IPR013320 Concanavalin A-like lectin/glucanase domain superfamily [SSF49899] (33-82)

Organism: NCBI:txid392030

Secondary structure (DSSP, 8-state):
-HHHHHHHHHHHHHT---------B-SSTT-SS-BPPP----TT-----------SSEEEEEEE-TTT--EEEEEEETTEEE-

Foldseek 3Di:
DVVVVVVVVVVVVVPPPDQPPPDQPQVDPPRPDTDGPDDDDDPPDDDDDDDDDPDQWDWDDWDADPPVRDIDTWIHHRNDIDD

Sequence (83 aa):
MFMWFILLFIISYANSIEFNPNEIKATDKNAIFVIYPSLYLCNNGSFSFEFRTKTKNGLIFYTYDNYNLDSILVSIYQGKLIV